Protein AF-A0A7T1I518-F1 (afdb_monomer_lite)

Radius of gyration: 17.92 Å; chains: 1; bounding box: 42×26×40 Å

pLDDT: mean 78.0, std 12.17, range [34.06, 95.38]

Foldseek 3Di:
DVVVVVVVVVVVVVVVCVVVVVDDDPVVVVCVVVVPDDVCNVPVPDDDPDPPPPDD

Secondary structure (DSSP, 8-state):
-HHHHHHHHHHHHHHHHHHTTSS---HHHHHHHTTPPPHHHH-TTSPPSS------

Structure (mmCIF, N/CA/C/O backbone):
data_AF-A0A7T1I518-F1
#
_entry.id   AF-A0A7T1I518-F1
#
loop_
_atom_site.group_PDB
_atom_site.id
_atom_site.type_symbol
_atom_site.label_atom_id
_atom_site.label_alt_id
_atom_site.label_comp_id
_atom_site.label_asym_id
_atom_site.label_entity_id
_atom_site.label_seq_id
_atom_site.pdbx_PDB_ins_code
_atom_site.Cartn_x
_atom_site.Cartn_y
_atom_site.Cartn_z
_atom_site.occupancy
_atom_site.B_iso_or_equiv
_atom_site.auth_seq_id
_atom_site.auth_comp_id
_atom_site.auth_asym_id
_atom_site.auth_atom_id
_atom_site.pdbx_PDB_model_num
ATOM 1 N N . MET A 1 1 ? -24.868 -5.115 19.992 1.00 69.44 1 MET A N 1
ATOM 2 C CA . MET A 1 1 ? -25.412 -4.559 18.729 1.00 69.44 1 MET A 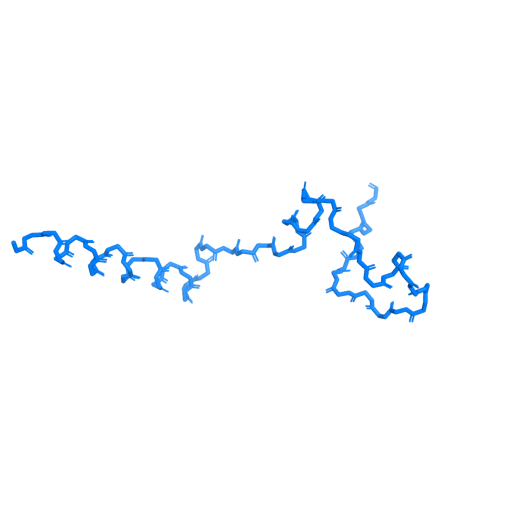CA 1
ATOM 3 C C . MET A 1 1 ? -24.501 -3.505 18.102 1.00 69.44 1 MET A C 1
ATOM 5 O O . MET A 1 1 ? -24.222 -3.618 16.918 1.00 69.44 1 MET A O 1
ATOM 9 N N . ILE A 1 2 ? -23.939 -2.561 18.871 1.00 91.56 2 ILE A N 1
ATOM 10 C CA . ILE A 1 2 ? -23.076 -1.488 18.331 1.00 91.56 2 ILE A CA 1
ATOM 11 C C . ILE A 1 2 ? -21.811 -1.969 17.593 1.00 91.56 2 ILE A C 1
ATOM 13 O O . ILE A 1 2 ? -21.342 -1.303 16.679 1.00 91.56 2 ILE A O 1
ATOM 17 N N . ARG A 1 3 ? -21.298 -3.162 17.934 1.00 89.38 3 ARG A N 1
ATOM 18 C CA . ARG A 1 3 ? -20.141 -3.798 17.276 1.00 89.38 3 ARG A CA 1
ATOM 19 C C . ARG A 1 3 ? -20.339 -3.961 15.762 1.00 89.38 3 ARG A C 1
ATOM 21 O O . ARG A 1 3 ? -19.419 -3.700 14.998 1.00 89.38 3 ARG A O 1
ATOM 28 N N . TRP A 1 4 ? -21.537 -4.359 15.339 1.00 93.62 4 TRP A N 1
ATOM 29 C CA . TRP A 1 4 ? -21.863 -4.545 13.922 1.00 93.62 4 TRP A CA 1
ATOM 30 C C . TRP A 1 4 ? -22.039 -3.213 13.195 1.00 93.62 4 TRP A C 1
ATOM 32 O O . TRP A 1 4 ? -21.628 -3.085 12.049 1.00 93.62 4 TRP A O 1
ATOM 42 N N . LEU A 1 5 ? -22.573 -2.207 13.891 1.00 92.19 5 LEU A N 1
ATOM 43 C CA . LEU A 1 5 ? -22.687 -0.838 13.390 1.00 92.19 5 LEU A CA 1
ATOM 44 C C . LEU A 1 5 ? -21.303 -0.223 13.137 1.00 92.19 5 LEU A C 1
ATOM 46 O O . LEU A 1 5 ? -21.057 0.302 12.058 1.00 92.19 5 LEU A O 1
ATOM 50 N N . LEU A 1 6 ? -20.377 -0.373 14.088 1.00 93.94 6 LEU A N 1
ATOM 51 C CA . LEU A 1 6 ? -18.978 0.045 13.942 1.00 93.94 6 LEU A CA 1
ATOM 52 C C . LEU A 1 6 ? -18.268 -0.695 12.803 1.00 93.94 6 LEU A C 1
ATOM 54 O O . LEU A 1 6 ? -17.595 -0.062 11.994 1.00 93.94 6 LEU A O 1
ATOM 58 N N . GLY A 1 7 ? -18.446 -2.017 12.712 1.00 95.38 7 GLY A N 1
ATOM 59 C CA . GLY A 1 7 ? -17.867 -2.817 11.630 1.00 95.38 7 GLY A CA 1
ATOM 60 C C . GLY A 1 7 ? -18.387 -2.406 10.251 1.00 95.38 7 GLY A C 1
ATOM 61 O O . GLY A 1 7 ? -17.600 -2.219 9.327 1.00 95.38 7 GLY A O 1
ATOM 62 N N . GLY A 1 8 ? -19.699 -2.194 10.123 1.00 93.31 8 GLY A N 1
ATOM 63 C CA . GLY A 1 8 ? -20.315 -1.735 8.880 1.00 93.31 8 GLY A CA 1
ATOM 64 C C . GLY A 1 8 ? -19.835 -0.345 8.468 1.00 93.31 8 GLY A C 1
ATOM 65 O O . GLY A 1 8 ? -19.490 -0.136 7.310 1.00 93.31 8 GLY A O 1
ATOM 66 N N . LEU A 1 9 ? -19.745 0.590 9.417 1.00 93.44 9 LEU A N 1
ATOM 67 C CA . LEU A 1 9 ? -19.316 1.964 9.149 1.00 93.44 9 LEU A CA 1
ATOM 68 C C . LEU A 1 9 ? -17.833 2.034 8.752 1.00 93.44 9 LEU A C 1
ATOM 70 O O . LEU A 1 9 ? -17.475 2.801 7.861 1.00 93.44 9 LEU A O 1
ATOM 74 N N . LEU A 1 10 ? -16.990 1.179 9.339 1.00 93.00 10 LEU A N 1
ATOM 75 C CA 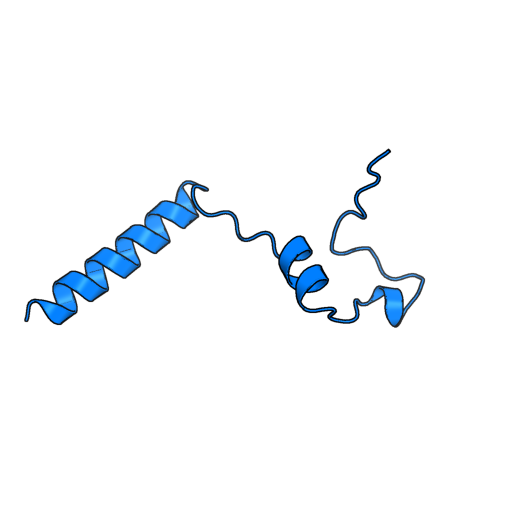. LEU A 1 10 ? -15.585 1.040 8.955 1.00 93.00 10 LEU A CA 1
ATOM 76 C C . LEU A 1 10 ? -15.442 0.498 7.529 1.00 93.00 10 LEU A C 1
ATOM 78 O O . LEU A 1 10 ? -14.735 1.094 6.721 1.00 93.00 10 LEU A O 1
ATOM 82 N N . LEU A 1 11 ? -16.150 -0.584 7.193 1.00 92.06 11 LEU A N 1
ATOM 83 C CA . LEU A 1 11 ? -16.127 -1.151 5.841 1.00 92.06 11 LEU A CA 1
ATOM 84 C C . LEU A 1 11 ? -16.636 -0.151 4.798 1.00 92.06 11 LEU A C 1
ATOM 86 O O . LEU A 1 11 ? -16.032 -0.002 3.737 1.00 92.06 11 LEU A O 1
ATOM 90 N N . LEU A 1 12 ? -17.710 0.572 5.117 1.00 92.38 12 LEU A N 1
ATOM 91 C CA . LEU A 1 12 ? -18.294 1.570 4.229 1.00 92.38 12 LEU A CA 1
ATOM 92 C C . LEU A 1 12 ? -17.349 2.765 4.046 1.00 92.38 12 LEU A C 1
ATOM 94 O O . LEU A 1 12 ? -17.138 3.205 2.920 1.00 92.38 12 LEU A O 1
ATOM 98 N N . GLY A 1 13 ? -16.698 3.236 5.113 1.00 88.25 13 GLY A N 1
ATOM 99 C CA . GLY A 1 13 ? -15.675 4.283 5.042 1.00 88.25 13 GLY A CA 1
ATOM 100 C C . GLY A 1 13 ? -14.469 3.884 4.186 1.00 88.25 13 GLY A C 1
ATOM 101 O O . GLY A 1 13 ? -14.049 4.658 3.326 1.00 88.25 13 GLY A O 1
ATOM 102 N N . VAL A 1 14 ? -13.964 2.658 4.354 1.00 88.31 14 VAL A N 1
ATOM 103 C CA . VAL A 1 14 ? 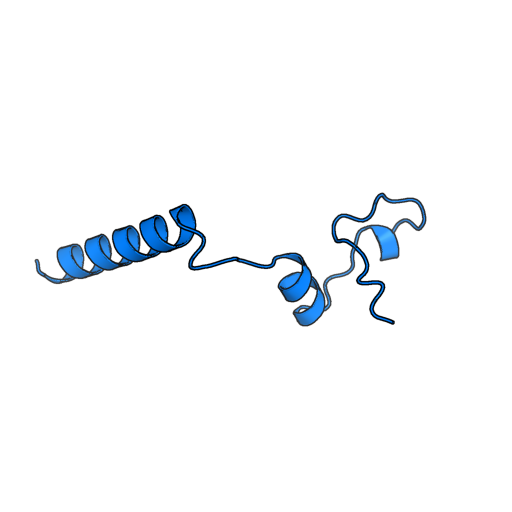-12.845 2.122 3.561 1.00 88.31 14 VAL A CA 1
ATOM 104 C C . VAL A 1 14 ? -13.227 1.992 2.086 1.00 88.31 14 VAL A C 1
ATOM 106 O O . VAL A 1 14 ? -12.506 2.492 1.225 1.00 88.31 14 VAL A O 1
ATOM 109 N N . ALA A 1 15 ? -14.382 1.393 1.782 1.00 86.94 15 ALA A N 1
ATOM 110 C CA . ALA A 1 15 ? -14.858 1.239 0.408 1.00 86.94 15 ALA A CA 1
ATOM 111 C C . ALA A 1 15 ? -15.074 2.597 -0.280 1.00 86.94 15 ALA A C 1
ATOM 113 O O . ALA A 1 15 ? -14.669 2.794 -1.426 1.00 86.94 15 ALA A O 1
ATOM 114 N N . THR A 1 16 ? -15.651 3.566 0.438 1.00 87.88 16 THR A N 1
ATOM 115 C CA . THR A 1 16 ? -15.874 4.916 -0.097 1.00 87.88 16 THR A CA 1
ATOM 116 C C . THR A 1 16 ? -14.547 5.644 -0.329 1.00 87.88 16 THR A C 1
ATOM 118 O O . THR A 1 16 ? -14.366 6.255 -1.382 1.00 87.88 16 THR A O 1
ATOM 121 N N . GLY A 1 17 ? -13.593 5.534 0.603 1.00 84.19 17 GLY A N 1
ATOM 122 C CA . GLY A 1 17 ? -12.248 6.101 0.471 1.00 84.19 17 GLY A CA 1
ATOM 123 C C . GLY A 1 17 ? -11.464 5.529 -0.714 1.00 84.19 17 GLY A C 1
ATOM 124 O O . GLY A 1 17 ? -10.828 6.286 -1.443 1.00 84.19 17 GLY A O 1
ATOM 125 N N . LEU A 1 18 ? -11.576 4.221 -0.962 1.00 84.31 18 LEU A N 1
ATOM 126 C CA . LEU A 1 18 ? -11.021 3.564 -2.151 1.00 84.31 18 LEU A CA 1
ATOM 127 C C . LEU A 1 18 ? -11.695 4.054 -3.439 1.00 84.31 18 LEU A C 1
ATOM 129 O O . LEU A 1 18 ? -11.008 4.442 -4.377 1.00 84.31 18 LEU A O 1
ATOM 133 N N . SER A 1 19 ? -13.032 4.110 -3.473 1.00 81.38 19 SER A N 1
ATOM 134 C CA . SER A 1 19 ? -13.777 4.543 -4.668 1.00 81.38 19 SER A CA 1
ATOM 135 C C . SER A 1 19 ? -13.493 5.994 -5.075 1.00 81.38 19 SER A C 1
ATOM 137 O O . SER A 1 19 ? -13.487 6.316 -6.259 1.00 81.38 19 SER A O 1
ATOM 139 N N . ARG A 1 20 ? -13.223 6.873 -4.100 1.00 84.06 20 ARG A N 1
ATOM 140 C CA . ARG A 1 20 ? -12.842 8.275 -4.328 1.00 84.06 20 ARG A CA 1
ATOM 141 C C . ARG A 1 20 ? -11.338 8.486 -4.520 1.00 84.06 20 ARG A C 1
ATOM 143 O O . ARG A 1 20 ? -10.921 9.631 -4.671 1.00 84.06 20 ARG A O 1
ATOM 150 N N . GLY A 1 21 ? -10.529 7.425 -4.489 1.00 77.62 21 GLY A N 1
ATOM 151 C CA . GLY A 1 21 ? -9.075 7.515 -4.640 1.00 77.62 21 GLY A CA 1
ATOM 152 C C . GLY A 1 21 ? -8.360 8.215 -3.481 1.00 77.62 21 GLY A C 1
ATOM 153 O O . GLY A 1 21 ? -7.230 8.655 -3.644 1.00 77.62 21 GLY A O 1
ATOM 154 N N . TRP A 1 22 ? -8.992 8.334 -2.307 1.00 76.50 22 TRP A N 1
ATOM 155 C CA . TRP A 1 22 ? -8.337 8.869 -1.101 1.00 76.50 22 TRP A CA 1
ATOM 156 C C . TRP A 1 22 ? -7.276 7.908 -0.564 1.00 76.50 22 TRP A C 1
ATOM 158 O O . TRP A 1 22 ? -6.333 8.322 0.104 1.00 76.50 22 TRP A O 1
ATOM 168 N N . ILE A 1 23 ? -7.449 6.620 -0.854 1.00 72.25 23 ILE A N 1
ATOM 169 C CA . ILE A 1 23 ? -6.515 5.557 -0.516 1.00 72.25 23 ILE A CA 1
ATOM 170 C C . ILE A 1 23 ? -6.050 4.959 -1.841 1.00 72.25 23 ILE A C 1
ATOM 172 O O . ILE A 1 23 ? -6.802 4.238 -2.496 1.00 72.25 23 ILE A O 1
ATOM 176 N N . VAL A 1 24 ? -4.820 5.279 -2.240 1.00 71.75 24 VAL A N 1
ATOM 177 C CA . VAL A 1 24 ? -4.164 4.672 -3.402 1.00 71.75 24 VAL A CA 1
ATOM 178 C C . VAL A 1 24 ? -3.208 3.609 -2.885 1.00 71.75 24 VAL A C 1
ATOM 180 O O . VAL A 1 24 ? -2.224 3.911 -2.213 1.00 71.75 24 VAL A O 1
ATOM 183 N N . LEU A 1 25 ? -3.526 2.349 -3.168 1.00 72.88 25 LEU A N 1
ATOM 184 C CA . LEU A 1 25 ? -2.629 1.230 -2.910 1.00 72.88 25 LEU A CA 1
ATOM 185 C C . LEU A 1 25 ? -1.612 1.157 -4.046 1.00 72.88 25 LEU A C 1
ATOM 187 O O . LEU A 1 25 ? -1.875 0.576 -5.100 1.00 72.88 25 LEU A O 1
ATOM 191 N N . ASP A 1 26 ? -0.452 1.768 -3.825 1.00 80.00 26 ASP A N 1
ATOM 192 C CA . ASP A 1 26 ? 0.675 1.651 -4.741 1.00 80.00 26 ASP A CA 1
ATOM 193 C C . ASP A 1 26 ? 1.320 0.270 -4.583 1.00 80.00 26 ASP A C 1
ATOM 195 O O . ASP A 1 26 ? 2.153 0.012 -3.708 1.00 80.00 26 ASP A O 1
ATOM 199 N N . SER A 1 27 ? 0.865 -0.651 -5.429 1.00 75.25 27 SER A N 1
ATOM 200 C CA . SER A 1 27 ? 1.309 -2.043 -5.412 1.00 75.25 27 SER A CA 1
ATOM 201 C C . SER A 1 27 ? 2.796 -2.141 -5.759 1.00 75.25 27 SER A C 1
ATOM 203 O O . SER A 1 27 ? 3.506 -2.967 -5.199 1.00 75.25 27 SER A O 1
ATOM 205 N N . CYS A 1 28 ? 3.295 -1.256 -6.623 1.00 78.25 28 CYS A N 1
ATOM 206 C CA . CYS A 1 28 ? 4.690 -1.244 -7.050 1.00 78.25 28 CYS A CA 1
ATOM 207 C C . CYS A 1 28 ? 5.628 -0.848 -5.911 1.00 78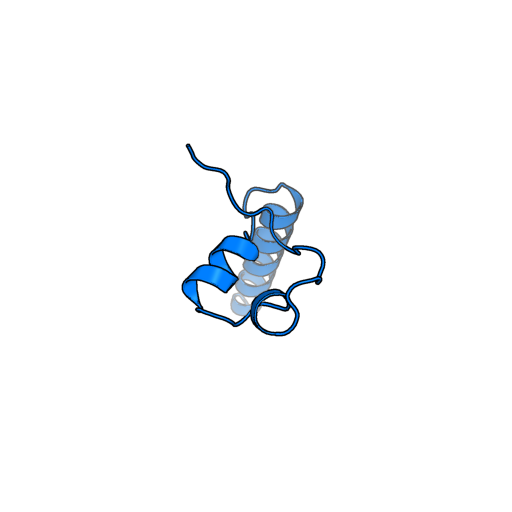.25 28 CYS A C 1
ATOM 209 O O . CYS A 1 28 ? 6.654 -1.497 -5.694 1.00 78.25 28 CYS A O 1
ATOM 211 N N . ARG A 1 29 ? 5.240 0.158 -5.122 1.00 77.25 29 ARG A N 1
ATOM 212 C CA . ARG A 1 29 ? 5.982 0.539 -3.916 1.00 77.25 29 ARG A CA 1
ATOM 213 C C . ARG A 1 29 ? 5.993 -0.579 -2.871 1.00 77.25 29 ARG A C 1
ATOM 215 O O . ARG A 1 29 ? 7.031 -0.849 -2.276 1.00 77.25 29 ARG A O 1
ATOM 222 N N . MET A 1 30 ? 4.868 -1.272 -2.708 1.00 79.50 30 MET A N 1
ATOM 223 C CA . MET A 1 30 ? 4.748 -2.399 -1.781 1.00 79.50 30 MET A CA 1
ATOM 224 C C . MET A 1 30 ? 5.611 -3.603 -2.191 1.00 79.50 30 MET A C 1
ATOM 226 O O . MET A 1 30 ? 6.279 -4.183 -1.338 1.00 79.50 30 MET A O 1
ATOM 230 N N . LEU A 1 31 ? 5.642 -3.973 -3.479 1.00 79.56 31 LEU A N 1
ATOM 231 C CA . LEU A 1 31 ? 6.509 -5.057 -3.965 1.00 79.56 31 LEU A CA 1
ATOM 232 C C . LEU A 1 31 ? 7.999 -4.746 -3.755 1.00 79.56 31 LEU A C 1
ATOM 234 O O . LEU A 1 31 ? 8.768 -5.655 -3.443 1.00 79.56 31 LEU A O 1
ATOM 238 N N . ARG A 1 32 ? 8.389 -3.471 -3.886 1.00 75.94 32 ARG A N 1
ATOM 239 C CA . ARG A 1 32 ? 9.763 -3.012 -3.648 1.00 75.94 32 ARG A CA 1
ATOM 240 C C . ARG A 1 32 ? 10.156 -3.116 -2.174 1.00 75.94 32 ARG A C 1
ATOM 242 O O . ARG A 1 32 ? 11.222 -3.646 -1.879 1.00 75.94 32 ARG A O 1
ATOM 249 N N . ASP A 1 33 ? 9.287 -2.672 -1.264 1.00 79.12 33 ASP A N 1
ATOM 250 C CA . ASP A 1 33 ? 9.527 -2.762 0.187 1.00 79.12 33 ASP A CA 1
ATOM 251 C C . ASP A 1 33 ? 9.574 -4.215 0.679 1.00 79.12 33 ASP A C 1
ATOM 253 O O . ASP A 1 33 ? 10.339 -4.550 1.581 1.00 79.12 33 ASP A O 1
ATOM 257 N N . LEU A 1 34 ? 8.783 -5.099 0.067 1.00 83.56 34 LEU A N 1
ATOM 258 C CA . LEU A 1 34 ? 8.772 -6.526 0.390 1.00 83.56 34 LEU A CA 1
ATOM 259 C C . LEU A 1 34 ? 9.898 -7.315 -0.294 1.00 83.56 34 LEU A C 1
ATOM 261 O O . LEU A 1 34 ? 10.006 -8.518 -0.064 1.00 83.56 34 LEU A O 1
ATOM 265 N N . ASN A 1 35 ? 10.724 -6.654 -1.116 1.00 75.06 35 ASN A N 1
ATOM 266 C CA . ASN A 1 35 ? 11.814 -7.253 -1.887 1.00 75.06 35 ASN A CA 1
ATOM 267 C C . ASN A 1 35 ? 11.383 -8.541 -2.612 1.00 75.06 35 ASN A C 1
ATOM 269 O O . ASN A 1 35 ? 12.057 -9.573 -2.568 1.00 75.06 35 ASN A O 1
ATOM 273 N N . ILE A 1 36 ? 10.193 -8.498 -3.214 1.00 81.31 36 ILE A N 1
ATOM 274 C CA . ILE A 1 36 ? 9.629 -9.647 -3.915 1.00 81.31 36 ILE A CA 1
ATOM 275 C C . ILE A 1 36 ? 10.265 -9.694 -5.305 1.00 81.31 36 ILE A C 1
ATOM 277 O O . ILE A 1 36 ? 10.191 -8.692 -6.022 1.00 81.31 36 ILE A O 1
ATOM 281 N N . PRO A 1 37 ? 10.854 -10.835 -5.713 1.00 72.81 37 PRO A N 1
ATOM 282 C CA . PRO A 1 37 ? 11.426 -10.967 -7.042 1.00 72.81 37 PRO A CA 1
ATOM 283 C C . PRO A 1 37 ? 10.335 -10.772 -8.093 1.00 72.81 37 PRO A C 1
ATOM 285 O O . PRO A 1 37 ? 9.254 -11.365 -8.034 1.00 72.81 37 PRO A O 1
ATOM 288 N N . THR A 1 38 ? 10.624 -9.915 -9.058 1.00 75.38 38 THR A N 1
ATOM 289 C CA . THR A 1 38 ? 9.732 -9.618 -10.170 1.00 75.38 38 THR A CA 1
ATOM 290 C C . THR A 1 38 ? 9.975 -10.602 -11.311 1.00 75.38 38 THR A C 1
ATOM 292 O O . THR A 1 38 ? 10.990 -11.296 -11.367 1.00 75.38 38 THR A O 1
ATOM 295 N N . MET A 1 39 ? 9.057 -10.668 -12.279 1.00 73.81 39 MET A N 1
ATOM 296 C CA . MET A 1 39 ? 9.270 -11.520 -13.456 1.00 73.81 39 MET A CA 1
ATOM 297 C C . MET A 1 39 ? 10.498 -11.111 -14.277 1.00 73.81 39 MET A C 1
ATOM 299 O O . MET A 1 39 ? 11.007 -11.941 -15.017 1.00 73.81 39 MET A O 1
ATOM 303 N N . GLN A 1 40 ? 10.998 -9.881 -14.131 1.00 72.19 40 GLN A N 1
ATOM 304 C CA . GLN A 1 40 ? 12.230 -9.448 -14.793 1.00 72.19 40 GLN A CA 1
ATOM 305 C C . GLN A 1 40 ? 13.485 -10.065 -14.177 1.00 72.19 40 GLN A C 1
ATOM 307 O O . GLN A 1 40 ? 14.409 -10.388 -14.916 1.00 72.19 40 GLN A O 1
ATOM 312 N N . ASP A 1 41 ? 13.487 -10.321 -12.866 1.00 72.88 41 ASP A N 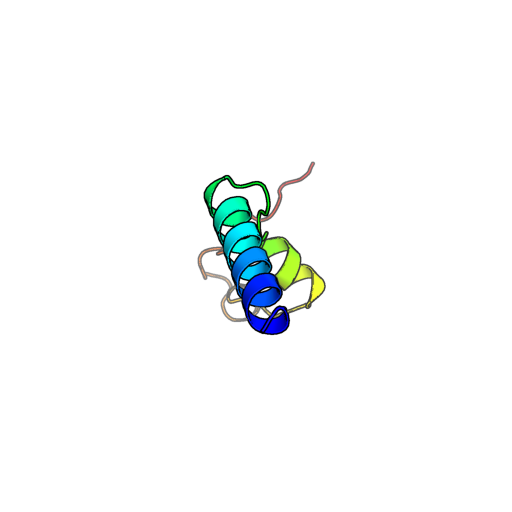1
ATOM 313 C CA . ASP A 1 41 ? 14.580 -11.033 -12.188 1.00 72.88 41 ASP A CA 1
ATOM 314 C C . ASP A 1 41 ? 14.677 -12.498 -12.644 1.00 72.88 41 ASP A C 1
ATOM 316 O O . ASP A 1 41 ? 15.731 -13.127 -12.581 1.00 72.88 41 ASP A O 1
ATOM 320 N N . LEU A 1 42 ? 13.555 -13.048 -13.110 1.00 77.88 42 LEU A N 1
ATOM 321 C CA . LEU A 1 42 ? 13.422 -14.435 -13.552 1.00 77.88 42 LEU A CA 1
ATOM 322 C C . LEU A 1 42 ? 13.527 -14.572 -15.078 1.00 77.88 42 LEU A C 1
ATOM 324 O O . LEU A 1 42 ? 13.917 -15.623 -15.588 1.00 77.88 42 LE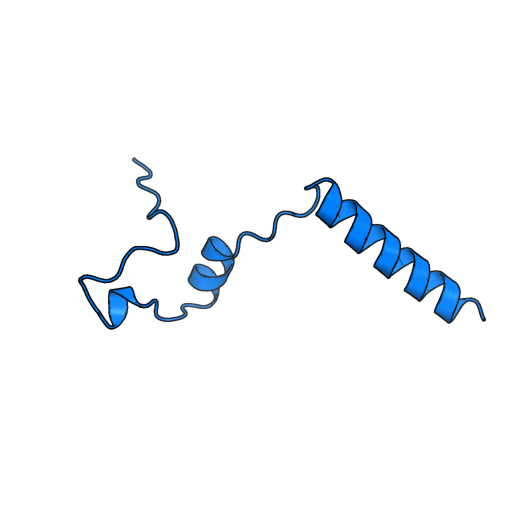U A O 1
ATOM 328 N N . GLN A 1 43 ? 13.144 -13.531 -15.818 1.00 82.44 43 GLN A N 1
ATOM 329 C CA . GLN A 1 43 ? 13.067 -13.526 -17.270 1.00 82.44 43 GLN A CA 1
ATOM 330 C C . GLN A 1 43 ? 13.331 -12.110 -17.801 1.00 82.44 43 GLN A C 1
ATOM 332 O O . GLN A 1 43 ? 12.456 -11.248 -17.825 1.00 82.44 43 GLN A O 1
ATOM 337 N N . GLU A 1 44 ? 14.546 -11.893 -18.300 1.00 75.56 44 GLU A N 1
ATOM 338 C CA . GLU A 1 44 ? 15.075 -10.576 -18.696 1.00 75.56 44 GLU A CA 1
ATOM 339 C C . GLU A 1 44 ? 14.239 -9.859 -19.777 1.00 75.56 44 GLU A C 1
ATOM 341 O O . GLU A 1 44 ? 14.262 -8.639 -19.905 1.00 75.56 44 GLU A O 1
ATOM 346 N N . LYS A 1 45 ? 13.443 -10.613 -20.544 1.00 76.56 45 LYS A N 1
ATOM 347 C CA . LYS A 1 45 ? 12.580 -10.093 -21.616 1.00 76.56 45 LYS A CA 1
ATOM 348 C C . LYS A 1 45 ? 11.115 -9.893 -21.201 1.00 76.56 45 LYS A C 1
ATOM 350 O O . LYS A 1 45 ? 10.278 -9.618 -22.062 1.00 76.56 45 LYS A O 1
ATOM 355 N N . ALA A 1 46 ? 10.783 -10.073 -19.922 1.00 75.44 46 ALA A N 1
ATOM 356 C CA . ALA A 1 46 ? 9.427 -9.890 -19.421 1.00 75.44 46 ALA A CA 1
ATOM 357 C C . ALA A 1 46 ? 9.020 -8.409 -19.436 1.00 75.44 46 ALA A C 1
ATOM 359 O O . ALA A 1 46 ? 9.782 -7.515 -19.057 1.00 75.44 46 ALA A O 1
ATOM 360 N N . THR A 1 47 ? 7.781 -8.147 -19.853 1.00 74.62 47 THR A N 1
ATOM 361 C CA . THR A 1 47 ? 7.206 -6.800 -19.829 1.00 74.62 47 THR A CA 1
ATOM 362 C C . THR A 1 47 ? 7.135 -6.281 -18.388 1.00 74.62 47 THR A C 1
ATOM 364 O O . THR A 1 47 ? 6.592 -6.990 -17.534 1.00 74.62 47 THR A O 1
ATOM 367 N N . PRO A 1 48 ? 7.650 -5.071 -18.097 1.00 70.75 48 PRO A N 1
ATOM 368 C CA . PRO A 1 48 ? 7.596 -4.500 -16.755 1.00 70.75 48 PRO A CA 1
ATOM 369 C C . PRO A 1 48 ? 6.145 -4.306 -16.313 1.00 70.75 48 PRO A C 1
ATOM 371 O O . PRO A 1 48 ? 5.354 -3.682 -17.018 1.00 70.75 48 PRO A O 1
ATOM 374 N N . VAL A 1 49 ? 5.804 -4.832 -15.135 1.00 72.50 49 VAL A N 1
ATOM 375 C CA . VAL A 1 49 ? 4.483 -4.628 -14.506 1.00 72.50 49 VAL A CA 1
ATOM 376 C C . VAL A 1 49 ? 4.398 -3.240 -13.867 1.00 72.50 49 VAL A C 1
ATOM 378 O O . VAL A 1 49 ? 3.345 -2.609 -13.869 1.00 72.50 49 VAL A O 1
ATOM 381 N N . CYS A 1 50 ? 5.525 -2.755 -13.354 1.00 74.25 50 CYS A N 1
ATOM 382 C CA . CYS A 1 50 ? 5.679 -1.438 -12.759 1.00 74.25 50 CYS A CA 1
ATOM 383 C C . CYS A 1 50 ? 6.585 -0.600 -13.653 1.00 74.25 50 CYS A C 1
ATOM 385 O O . CYS A 1 50 ? 7.611 -1.101 -14.115 1.00 74.25 50 CYS A O 1
ATOM 387 N N . ALA A 1 51 ? 6.227 0.664 -13.888 1.00 68.06 51 ALA A N 1
ATOM 388 C CA . ALA A 1 51 ? 7.147 1.591 -14.528 1.00 68.06 51 ALA A CA 1
ATOM 389 C C . ALA A 1 51 ? 8.409 1.660 -13.660 1.00 68.06 51 ALA A C 1
ATOM 391 O O . ALA A 1 51 ? 8.333 1.971 -12.472 1.00 68.06 51 ALA A O 1
ATOM 392 N N . SER A 1 52 ? 9.560 1.303 -14.226 1.00 59.47 52 SER A N 1
ATOM 393 C CA . SER A 1 52 ? 10.830 1.615 -13.588 1.00 59.47 52 SER A CA 1
ATOM 394 C C . SER A 1 52 ? 10.887 3.129 -13.534 1.00 59.47 52 SER A C 1
ATOM 396 O O . SER A 1 52 ? 10.964 3.759 -14.586 1.00 59.47 52 SER A O 1
ATOM 398 N N . ASP A 1 53 ? 10.762 3.701 -12.338 1.00 54.97 53 ASP A N 1
ATOM 399 C CA . ASP A 1 53 ? 10.952 5.128 -12.135 1.00 54.97 53 ASP A CA 1
ATOM 400 C C . ASP A 1 53 ? 12.322 5.497 -12.709 1.00 54.97 53 ASP A C 1
ATOM 402 O O . ASP A 1 53 ? 13.361 5.309 -12.074 1.00 54.97 53 ASP A O 1
ATOM 406 N N . SER A 1 54 ? 12.329 6.020 -13.932 1.00 47.56 54 SER A N 1
ATOM 407 C CA . SER A 1 54 ? 13.372 6.897 -14.425 1.00 47.56 54 SER A CA 1
ATOM 408 C C . SER A 1 54 ? 13.233 8.190 -13.629 1.00 47.56 54 SER A C 1
ATOM 410 O O . SER A 1 54 ? 12.688 9.181 -14.114 1.00 47.56 54 SER A O 1
ATOM 412 N N . SER A 1 55 ? 13.628 8.148 -12.361 1.00 34.06 55 SER A N 1
ATOM 413 C CA . SER A 1 55 ? 13.939 9.368 -11.641 1.00 34.06 55 SER A CA 1
ATOM 414 C C . SER A 1 55 ? 15.317 9.826 -12.137 1.00 34.06 55 SER A C 1
ATOM 416 O O . SER A 1 55 ? 16.204 8.975 -12.252 1.00 34.06 55 SER A O 1
ATOM 418 N N . PRO A 1 56 ? 15.489 11.110 -12.496 1.00 45.81 56 PRO A N 1
ATOM 419 C CA . PRO A 1 56 ? 16.799 11.665 -12.833 1.00 45.81 56 PRO A CA 1
ATOM 420 C C . PRO A 1 56 ? 17.790 11.552 -11.669 1.00 45.81 56 PRO A C 1
ATOM 422 O O . PRO A 1 56 ? 17.333 11.493 -10.500 1.00 45.81 56 PRO A O 1
#

Sequence (56 aa):
MIRWLLGGLLLLGVATGLSRGWIVLDSCRMLRDLNIPTMQDLQEKATPVCASDSSP